Protein AF-A0AAU9XVE3-F1 (afdb_monomer)

Structure (mmCIF, N/CA/C/O backbone):
data_AF-A0AAU9XVE3-F1
#
_entry.id   AF-A0AAU9XVE3-F1
#
loop_
_atom_site.group_PDB
_atom_site.id
_atom_site.type_symbol
_atom_site.label_atom_id
_atom_site.label_alt_id
_atom_site.label_comp_id
_atom_site.label_asym_id
_atom_site.label_entity_id
_atom_site.label_seq_id
_atom_site.pdbx_PDB_ins_code
_atom_site.Cartn_x
_atom_site.Cartn_y
_atom_site.Cartn_z
_atom_site.occupancy
_atom_site.B_iso_or_equiv
_atom_site.auth_seq_id
_atom_site.auth_comp_id
_atom_site.auth_asym_id
_atom_site.auth_atom_id
_atom_site.pdbx_PDB_model_num
ATOM 1 N N . MET A 1 1 ? 11.718 -1.395 -24.123 1.00 57.22 1 MET A N 1
ATOM 2 C CA . MET A 1 1 ? 11.468 -1.596 -22.678 1.00 57.22 1 MET A CA 1
ATOM 3 C C . MET A 1 1 ? 10.750 -2.914 -22.522 1.00 57.22 1 MET A C 1
ATOM 5 O O . MET A 1 1 ? 9.526 -2.940 -22.569 1.00 57.22 1 MET A O 1
ATOM 9 N N . THR A 1 2 ? 11.497 -4.007 -22.438 1.00 72.38 2 THR A N 1
ATOM 10 C CA . THR A 1 2 ? 10.911 -5.343 -22.570 1.00 72.38 2 THR A CA 1
ATOM 11 C C . THR A 1 2 ? 11.444 -6.192 -21.432 1.00 72.38 2 THR A C 1
ATOM 13 O O . THR A 1 2 ? 12.518 -6.771 -21.519 1.00 72.38 2 THR A O 1
ATOM 16 N N . TRP A 1 3 ? 10.727 -6.146 -20.315 1.00 81.38 3 TRP A N 1
ATOM 17 C CA . TRP A 1 3 ? 10.872 -7.096 -19.221 1.00 81.38 3 TRP A CA 1
ATOM 18 C C . TRP A 1 3 ? 9.807 -8.184 -19.384 1.00 81.38 3 TRP A C 1
ATOM 20 O O . TRP A 1 3 ? 8.796 -7.969 -20.063 1.00 81.38 3 TRP A O 1
ATOM 30 N N . ASP A 1 4 ? 10.054 -9.359 -18.810 1.00 86.25 4 ASP A N 1
ATOM 31 C CA . ASP A 1 4 ? 9.178 -10.516 -18.980 1.00 86.25 4 ASP A CA 1
ATOM 32 C C . ASP A 1 4 ? 7.890 -10.365 -18.156 1.00 86.25 4 ASP A C 1
ATOM 34 O O . ASP A 1 4 ? 7.823 -10.646 -16.960 1.00 86.25 4 ASP A O 1
ATOM 38 N N . LYS A 1 5 ? 6.861 -9.864 -18.836 1.00 88.56 5 LYS A N 1
ATOM 39 C CA . LYS A 1 5 ? 5.518 -9.628 -18.303 1.00 88.56 5 LYS A CA 1
ATOM 40 C C . LYS A 1 5 ? 4.752 -10.924 -18.042 1.00 88.56 5 LYS A C 1
ATOM 42 O O . LYS A 1 5 ? 4.027 -11.027 -17.055 1.00 88.56 5 LYS A O 1
ATOM 47 N N . ASN A 1 6 ? 4.906 -11.911 -18.918 1.00 89.12 6 ASN A N 1
ATOM 48 C CA . ASN A 1 6 ? 4.134 -13.150 -18.847 1.00 89.12 6 ASN A CA 1
ATOM 49 C C . ASN A 1 6 ? 4.654 -14.047 -17.722 1.00 89.12 6 ASN A C 1
ATOM 51 O O . ASN A 1 6 ? 3.856 -14.621 -16.976 1.00 89.12 6 ASN A O 1
ATOM 55 N N . GLY A 1 7 ? 5.979 -14.094 -17.548 1.00 89.00 7 GLY A N 1
ATOM 56 C CA . GLY A 1 7 ? 6.598 -14.738 -16.397 1.00 89.00 7 GLY A CA 1
ATOM 57 C C . GLY A 1 7 ? 6.143 -14.097 -15.087 1.00 89.00 7 GLY A C 1
ATOM 58 O O . GLY A 1 7 ? 5.701 -14.816 -14.195 1.00 89.00 7 GLY A O 1
ATOM 59 N N . LEU A 1 8 ? 6.150 -12.757 -15.008 1.00 90.00 8 LEU A N 1
ATOM 60 C CA . LEU A 1 8 ? 5.697 -12.023 -13.821 1.00 90.00 8 LEU A CA 1
ATOM 61 C C . LEU A 1 8 ? 4.271 -12.416 -13.419 1.00 90.00 8 LEU A C 1
ATOM 63 O O . LEU A 1 8 ? 4.002 -12.675 -12.248 1.00 90.00 8 LEU A O 1
ATOM 67 N N . LYS A 1 9 ? 3.353 -12.434 -14.390 1.00 91.38 9 LYS A N 1
ATOM 68 C CA . LYS A 1 9 ? 1.950 -12.778 -14.147 1.00 91.38 9 LYS A CA 1
ATOM 69 C C . LYS A 1 9 ? 1.816 -14.197 -13.596 1.00 91.38 9 LYS A C 1
ATOM 71 O O . LYS A 1 9 ? 1.155 -14.386 -12.581 1.00 91.38 9 LYS A O 1
ATOM 76 N N . SER A 1 10 ? 2.489 -15.153 -14.232 1.00 91.06 10 SER A N 1
ATOM 77 C CA . SER A 1 10 ? 2.418 -16.569 -13.858 1.00 91.06 10 SER A CA 1
ATOM 78 C C . SER A 1 10 ? 2.971 -16.823 -12.450 1.00 91.06 10 SER A C 1
ATOM 80 O O . SER A 1 10 ? 2.376 -17.583 -11.691 1.00 91.06 10 SER A O 1
ATOM 82 N N . GLU A 1 11 ? 4.070 -16.159 -12.066 1.00 90.62 11 GLU A N 1
ATOM 83 C CA . GLU A 1 11 ? 4.618 -16.272 -10.704 1.00 90.62 11 GLU A CA 1
ATOM 84 C C . GLU A 1 11 ? 3.649 -15.695 -9.664 1.00 90.62 11 GLU A C 1
ATOM 86 O O . GLU A 1 11 ? 3.400 -16.323 -8.636 1.00 90.62 11 GLU A O 1
ATOM 91 N N . VAL A 1 12 ? 3.065 -14.522 -9.936 1.00 89.19 12 VAL A N 1
ATOM 92 C CA . VAL A 1 12 ? 2.149 -13.864 -8.994 1.00 89.19 12 VAL A CA 1
ATOM 93 C C . VAL A 1 12 ? 0.837 -14.635 -8.839 1.00 89.19 12 VAL A C 1
ATOM 95 O O . VAL A 1 12 ? 0.326 -14.736 -7.727 1.00 89.19 12 VAL A O 1
ATOM 98 N N . GLU A 1 13 ? 0.292 -15.197 -9.918 1.00 89.12 13 GLU A N 1
ATOM 99 C CA . GLU A 1 13 ? -0.923 -16.024 -9.869 1.00 89.12 13 GLU A CA 1
ATOM 100 C C . GLU A 1 13 ? -0.702 -17.361 -9.148 1.00 89.12 13 GLU A C 1
ATOM 102 O O . GLU A 1 13 ? -1.641 -17.887 -8.551 1.00 89.12 13 GLU A O 1
ATOM 107 N N . GLY A 1 14 ? 0.531 -17.878 -9.155 1.00 87.94 14 GLY A N 1
ATOM 108 C CA . GLY A 1 14 ? 0.914 -19.104 -8.455 1.00 87.94 14 GLY A CA 1
ATOM 109 C C . GLY A 1 14 ? 1.058 -18.960 -6.936 1.00 87.94 14 GLY A C 1
ATOM 110 O O . GLY A 1 14 ? 1.188 -19.968 -6.240 1.00 87.94 14 GLY A O 1
ATOM 111 N N . TYR A 1 15 ? 1.040 -17.741 -6.390 1.00 89.31 15 TYR A N 1
ATOM 112 C CA . TYR A 1 15 ? 1.109 -17.550 -4.944 1.00 89.31 15 TYR A CA 1
ATOM 113 C C . TYR A 1 15 ? -0.200 -17.936 -4.246 1.00 89.31 15 TYR A C 1
ATOM 115 O O . TYR A 1 15 ? -1.301 -17.649 -4.716 1.00 89.31 15 TYR A O 1
ATOM 123 N N . ALA A 1 16 ? -0.063 -18.542 -3.065 1.00 84.88 16 ALA A N 1
ATOM 124 C CA . ALA A 1 16 ? -1.193 -18.860 -2.204 1.00 84.88 16 ALA A CA 1
ATOM 125 C C . ALA A 1 16 ? -1.849 -17.597 -1.619 1.00 84.88 16 ALA A C 1
ATOM 127 O O . ALA A 1 16 ? -1.204 -16.563 -1.407 1.00 84.88 16 ALA A O 1
ATOM 128 N N . ASP A 1 17 ? -3.139 -17.713 -1.312 1.00 83.81 17 ASP A N 1
ATOM 129 C CA . ASP A 1 17 ? -3.915 -16.663 -0.659 1.00 83.81 17 ASP A CA 1
ATOM 130 C C . ASP A 1 17 ? -3.338 -16.283 0.709 1.00 83.81 17 ASP A C 1
ATOM 132 O O . ASP A 1 17 ? -2.887 -17.132 1.476 1.00 83.81 17 ASP A O 1
ATOM 136 N N . GLY A 1 18 ? -3.328 -14.984 1.019 1.00 77.88 18 GLY A N 1
ATOM 137 C CA . GLY A 1 18 ? -2.819 -14.456 2.288 1.00 77.88 18 GLY A CA 1
ATOM 138 C C . GLY A 1 18 ? -1.292 -14.355 2.393 1.00 77.88 18 GLY A C 1
ATOM 139 O O . GLY A 1 18 ? -0.790 -13.752 3.346 1.00 77.88 18 GLY A O 1
ATOM 140 N N . VAL A 1 19 ? -0.532 -14.869 1.418 1.00 83.12 19 VAL A N 1
ATOM 141 C CA . VAL A 1 19 ? 0.928 -14.707 1.380 1.00 83.12 19 VAL A CA 1
ATOM 142 C C . VAL A 1 19 ? 1.284 -13.275 0.981 1.00 83.12 19 VAL A C 1
ATOM 144 O O . VAL A 1 19 ? 0.812 -12.738 -0.020 1.00 83.12 19 VAL A O 1
ATOM 147 N N . LYS A 1 20 ? 2.163 -12.633 1.755 1.00 83.44 20 LYS A N 1
ATOM 148 C CA . LYS A 1 20 ? 2.636 -11.277 1.457 1.00 83.44 20 LYS A CA 1
ATOM 149 C C . LYS A 1 20 ? 3.604 -11.296 0.266 1.00 83.44 20 LYS A C 1
ATOM 151 O O . LYS A 1 20 ? 4.805 -11.485 0.448 1.00 83.44 20 LYS A O 1
ATOM 156 N N . ALA A 1 21 ? 3.097 -11.027 -0.934 1.00 84.75 21 ALA A N 1
ATOM 157 C CA . ALA A 1 21 ? 3.918 -10.884 -2.134 1.00 84.75 21 ALA A CA 1
ATOM 158 C C . ALA A 1 21 ? 4.794 -9.612 -2.079 1.00 84.75 21 ALA A C 1
ATOM 160 O O . ALA A 1 21 ? 4.294 -8.489 -1.954 1.00 84.75 21 ALA A O 1
ATOM 161 N N . ASN A 1 22 ? 6.119 -9.767 -2.183 1.00 90.19 22 ASN A N 1
ATOM 162 C CA . ASN A 1 22 ? 7.066 -8.649 -2.204 1.00 90.19 22 ASN A CA 1
ATOM 163 C C . ASN A 1 22 ? 7.297 -8.140 -3.637 1.00 90.19 22 ASN A C 1
ATOM 165 O O . ASN A 1 22 ? 8.270 -8.506 -4.296 1.00 90.19 22 ASN A O 1
ATOM 169 N N . LEU A 1 23 ? 6.420 -7.251 -4.111 1.00 89.38 23 LEU A N 1
ATOM 170 C CA . LEU A 1 23 ? 6.459 -6.728 -5.486 1.00 89.38 23 LEU A CA 1
ATOM 171 C C . LEU A 1 23 ? 7.791 -6.048 -5.854 1.00 89.38 23 LEU A C 1
ATOM 173 O O . LEU A 1 23 ? 8.222 -6.117 -7.001 1.00 89.38 23 LEU A O 1
ATOM 177 N N . SER A 1 24 ? 8.483 -5.431 -4.892 1.00 90.06 24 SER A N 1
ATOM 178 C CA . SER A 1 24 ? 9.790 -4.796 -5.126 1.00 90.06 24 SER A CA 1
ATOM 179 C C . SER A 1 24 ? 10.920 -5.803 -5.343 1.00 90.06 24 SER A C 1
ATOM 181 O O . SER A 1 24 ? 11.918 -5.502 -5.996 1.00 90.06 24 SER A O 1
ATOM 183 N N . GLU A 1 25 ? 10.817 -6.993 -4.760 1.00 90.44 25 GLU A N 1
ATOM 184 C CA . GLU A 1 25 ? 11.768 -8.074 -5.013 1.00 90.44 25 GLU A CA 1
ATOM 185 C C . GLU A 1 25 ? 11.484 -8.749 -6.349 1.00 90.44 25 GLU A C 1
ATOM 187 O O . GLU A 1 25 ? 12.400 -8.948 -7.145 1.00 90.44 25 GLU A O 1
ATOM 192 N N . ILE A 1 26 ? 10.209 -8.990 -6.640 1.00 91.06 26 ILE A N 1
ATOM 193 C CA . ILE A 1 26 ? 9.770 -9.531 -7.922 1.00 91.06 26 ILE A CA 1
ATOM 194 C C . ILE A 1 26 ? 10.210 -8.598 -9.067 1.00 91.06 26 ILE A C 1
ATOM 196 O O . ILE A 1 26 ? 10.832 -9.038 -10.031 1.00 91.06 26 ILE A O 1
ATOM 200 N N . ALA A 1 27 ? 10.034 -7.282 -8.920 1.00 90.50 27 ALA A N 1
ATOM 201 C CA . ALA A 1 27 ? 10.507 -6.299 -9.897 1.00 90.50 27 ALA A CA 1
ATOM 202 C C . ALA A 1 27 ? 12.027 -6.360 -10.155 1.00 90.50 27 ALA A C 1
ATOM 204 O O . ALA A 1 27 ? 12.476 -6.087 -11.271 1.00 90.50 27 ALA A O 1
ATOM 205 N N . ARG A 1 28 ? 12.824 -6.737 -9.144 1.00 90.12 28 ARG A N 1
ATOM 206 C CA . ARG A 1 28 ? 14.274 -6.947 -9.289 1.00 90.12 28 ARG A CA 1
ATOM 207 C C . ARG A 1 28 ? 14.587 -8.225 -10.063 1.00 90.12 28 ARG A C 1
ATOM 209 O O . ARG A 1 28 ? 15.443 -8.182 -10.942 1.00 90.12 28 ARG A O 1
ATO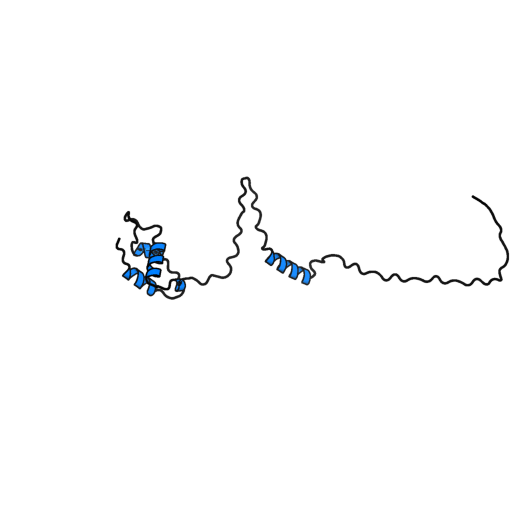M 216 N N . ARG A 1 29 ? 13.874 -9.324 -9.789 1.00 90.81 29 ARG A N 1
ATOM 217 C CA . ARG A 1 29 ? 14.030 -10.607 -10.502 1.00 90.81 29 ARG A CA 1
ATOM 218 C C . ARG A 1 29 ? 13.708 -10.471 -11.990 1.00 90.81 29 ARG A C 1
ATOM 220 O O . ARG A 1 29 ? 14.507 -10.877 -12.828 1.00 90.81 29 ARG A O 1
ATOM 227 N N . TYR A 1 30 ? 12.609 -9.791 -12.311 1.00 90.00 30 TYR A N 1
ATOM 228 C CA . TYR A 1 30 ? 12.169 -9.553 -13.690 1.00 90.00 30 TYR A CA 1
ATOM 229 C C . TYR A 1 30 ? 12.862 -8.372 -14.383 1.00 90.00 30 TYR A C 1
ATOM 231 O O . TYR A 1 30 ? 12.493 -8.017 -15.501 1.00 90.00 30 TYR A O 1
ATOM 239 N N . LYS A 1 31 ? 13.881 -7.766 -13.753 1.00 89.50 31 LYS A N 1
ATOM 240 C CA . LYS A 1 31 ? 14.682 -6.664 -14.313 1.00 89.50 31 LYS A CA 1
ATOM 241 C C . LYS A 1 31 ? 13.811 -5.521 -14.859 1.00 89.50 31 LYS A C 1
ATOM 243 O O . LYS A 1 31 ? 13.998 -5.065 -15.986 1.00 89.50 31 LYS A O 1
ATOM 248 N N . ILE A 1 32 ? 12.859 -5.040 -14.058 1.00 89.06 32 ILE A N 1
ATOM 249 C CA . ILE A 1 32 ? 12.055 -3.865 -14.416 1.00 89.06 32 ILE A CA 1
ATOM 250 C C . ILE A 1 32 ? 12.955 -2.626 -14.346 1.00 89.06 32 ILE A C 1
ATOM 252 O O . ILE A 1 32 ? 13.357 -2.191 -13.262 1.00 89.06 32 ILE A O 1
ATOM 256 N N . THR A 1 33 ? 13.293 -2.070 -15.509 1.00 89.62 33 THR A N 1
ATOM 257 C CA . THR A 1 33 ? 14.264 -0.979 -15.639 1.00 89.62 33 THR A CA 1
ATOM 258 C C . THR A 1 33 ? 13.634 0.354 -16.029 1.00 89.62 33 THR A C 1
ATOM 260 O O . THR A 1 33 ? 12.579 0.436 -16.659 1.00 89.62 33 THR A O 1
ATOM 263 N N . ASN A 1 34 ? 14.313 1.432 -15.641 1.00 87.94 34 ASN A N 1
ATOM 264 C CA . ASN A 1 34 ? 14.023 2.793 -16.081 1.00 87.94 34 ASN A CA 1
ATOM 265 C C . ASN A 1 34 ? 14.624 3.068 -17.462 1.00 87.94 34 ASN A C 1
ATOM 267 O O . ASN A 1 34 ? 15.443 2.301 -17.958 1.00 87.94 34 ASN A O 1
ATOM 271 N N . ARG A 1 35 ? 14.293 4.225 -18.061 1.00 84.88 35 ARG A N 1
ATOM 272 C CA . ARG A 1 35 ? 14.834 4.680 -19.366 1.00 84.88 35 ARG A CA 1
ATOM 273 C C . ARG A 1 35 ? 16.366 4.635 -19.465 1.00 84.88 35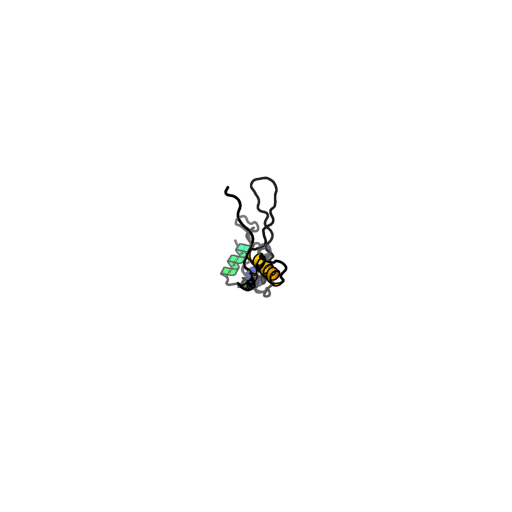 ARG A C 1
ATOM 275 O O . ARG A 1 35 ? 16.888 4.524 -20.562 1.00 84.88 35 ARG A O 1
ATOM 282 N N . LYS A 1 36 ? 17.058 4.690 -18.324 1.00 83.75 36 LYS A N 1
ATOM 283 C CA . LYS A 1 36 ? 18.521 4.624 -18.197 1.00 83.75 36 LYS A CA 1
ATOM 284 C C . LYS A 1 36 ? 19.094 3.196 -18.140 1.00 83.75 36 LYS A C 1
ATOM 286 O O . LYS A 1 36 ? 20.300 3.048 -18.036 1.00 83.75 36 LYS A O 1
ATOM 291 N N . GLY A 1 37 ? 18.260 2.154 -18.157 1.00 83.00 37 GLY A N 1
ATOM 292 C CA . GLY A 1 37 ? 18.691 0.751 -18.060 1.00 83.00 37 GLY A CA 1
ATOM 293 C C . GLY A 1 37 ? 18.955 0.244 -16.636 1.00 83.00 37 GLY A C 1
ATOM 294 O O . GLY A 1 37 ? 19.192 -0.942 -16.445 1.00 83.00 37 GLY A O 1
ATOM 295 N N . GLU A 1 38 ? 18.865 1.108 -15.625 1.00 86.69 38 GLU A N 1
ATOM 296 C CA . GLU A 1 38 ? 18.977 0.740 -14.208 1.00 86.69 38 GLU A CA 1
ATOM 297 C C . GLU A 1 38 ? 17.665 0.161 -13.662 1.00 86.69 38 GLU A C 1
ATOM 299 O O . GLU A 1 38 ? 16.582 0.516 -14.140 1.00 86.69 38 GLU A O 1
ATOM 304 N N . ILE A 1 39 ? 17.747 -0.666 -12.612 1.00 85.88 39 ILE A N 1
ATOM 305 C CA . ILE A 1 39 ? 16.572 -1.166 -11.882 1.00 85.88 39 ILE A CA 1
ATO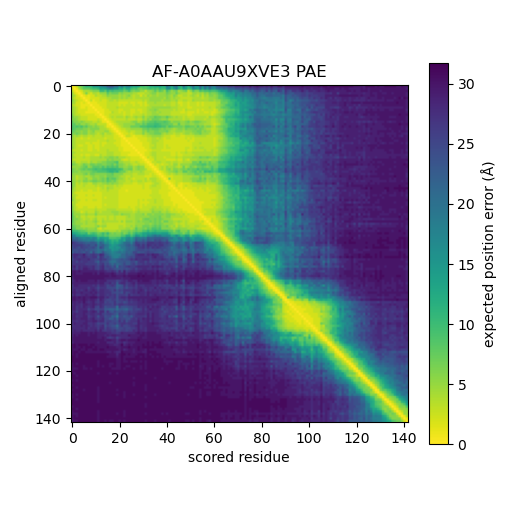M 306 C C . ILE A 1 39 ? 15.763 0.022 -11.358 1.00 85.88 39 ILE A C 1
ATOM 308 O O . ILE A 1 39 ? 16.276 0.893 -10.650 1.00 85.88 39 ILE A O 1
ATOM 312 N N . ALA A 1 40 ? 14.476 0.051 -11.691 1.00 87.75 40 ALA A N 1
ATOM 313 C CA . ALA A 1 40 ? 13.605 1.135 -11.282 1.00 87.75 40 ALA A CA 1
ATOM 314 C C . ALA A 1 40 ? 13.424 1.137 -9.756 1.00 87.75 40 ALA A C 1
ATOM 316 O O . ALA A 1 40 ? 12.955 0.158 -9.175 1.00 87.75 40 ALA A O 1
ATOM 317 N N . LYS A 1 41 ? 13.706 2.276 -9.104 1.00 88.88 41 LYS A N 1
ATOM 318 C CA . LYS A 1 41 ? 13.392 2.483 -7.674 1.00 88.88 41 LYS A CA 1
ATOM 319 C C . LYS A 1 41 ? 11.903 2.261 -7.382 1.00 88.88 41 LYS A C 1
ATOM 321 O O . LYS A 1 41 ? 11.552 1.709 -6.345 1.00 88.88 41 LYS A O 1
ATOM 326 N N . ASN A 1 42 ? 11.053 2.610 -8.348 1.00 91.06 42 ASN A N 1
ATOM 327 C CA . ASN A 1 42 ? 9.603 2.430 -8.294 1.00 91.06 42 ASN A CA 1
ATOM 328 C C . ASN A 1 42 ? 9.152 1.133 -8.996 1.00 91.06 42 ASN A C 1
ATOM 330 O O . ASN A 1 42 ? 7.987 0.999 -9.357 1.00 91.06 42 ASN A O 1
ATOM 334 N N . GLY A 1 43 ? 10.053 0.167 -9.216 1.00 90.00 43 GLY A N 1
ATOM 335 C CA . GLY A 1 43 ? 9.758 -1.053 -9.976 1.00 90.00 43 GLY A CA 1
ATOM 336 C C . GLY A 1 43 ? 8.598 -1.866 -9.400 1.00 90.00 43 GLY A C 1
ATOM 337 O O . GLY A 1 43 ? 7.792 -2.397 -10.157 1.00 90.00 43 GLY A O 1
ATOM 338 N N . GLY A 1 44 ? 8.456 -1.894 -8.070 1.00 91.12 44 GLY A N 1
ATOM 339 C CA . GLY A 1 44 ? 7.321 -2.546 -7.412 1.00 91.12 44 GLY A CA 1
ATOM 340 C C . GLY A 1 44 ? 5.972 -1.892 -7.739 1.00 91.12 44 GLY A C 1
ATOM 341 O O . GLY A 1 44 ? 4.997 -2.604 -7.951 1.00 91.12 44 GLY A O 1
ATOM 342 N N . GLN A 1 45 ? 5.920 -0.559 -7.849 1.00 91.69 45 GLN A N 1
ATOM 343 C CA . GLN A 1 45 ? 4.702 0.166 -8.242 1.00 91.69 45 GLN A CA 1
ATOM 344 C C . GLN A 1 45 ? 4.356 -0.086 -9.710 1.00 91.69 45 GLN A C 1
ATOM 346 O O . GLN A 1 45 ? 3.204 -0.346 -10.028 1.00 91.69 45 GLN A O 1
ATOM 351 N N . ILE A 1 46 ? 5.359 -0.101 -10.590 1.00 91.44 46 ILE A N 1
ATOM 352 C CA . ILE A 1 46 ? 5.166 -0.401 -12.016 1.00 91.44 46 ILE A CA 1
ATOM 353 C C . ILE A 1 46 ? 4.620 -1.825 -12.199 1.00 91.44 46 ILE A C 1
ATOM 355 O O . ILE A 1 46 ? 3.681 -2.039 -12.964 1.00 91.44 46 ILE A O 1
ATOM 359 N N . ALA A 1 47 ? 5.184 -2.801 -11.478 1.00 90.81 47 ALA A N 1
ATOM 360 C CA . ALA A 1 47 ? 4.683 -4.174 -11.476 1.00 90.81 47 ALA A CA 1
ATOM 361 C C . ALA A 1 47 ? 3.236 -4.236 -10.967 1.00 90.81 47 ALA A C 1
ATOM 363 O O . ALA A 1 47 ? 2.400 -4.903 -11.570 1.00 90.81 47 ALA A O 1
ATOM 364 N N . GLN A 1 48 ? 2.930 -3.505 -9.893 1.00 92.00 48 GLN A N 1
ATOM 365 C CA . GLN A 1 48 ? 1.591 -3.427 -9.318 1.00 92.00 48 GLN A CA 1
ATOM 366 C C . GLN A 1 48 ? 0.565 -2.865 -10.309 1.00 92.00 48 GLN A C 1
ATOM 368 O O . GLN A 1 48 ? -0.459 -3.499 -10.547 1.00 92.00 48 GLN A O 1
ATOM 373 N N . GLU A 1 49 ? 0.833 -1.698 -10.895 1.00 92.88 49 GLU A N 1
ATOM 374 C CA . GLU A 1 49 ? -0.045 -1.055 -11.879 1.00 92.88 49 GLU A CA 1
ATOM 375 C C . GLU A 1 49 ? -0.282 -1.959 -13.088 1.00 92.88 49 GLU A C 1
ATOM 377 O O . GLU A 1 49 ? -1.413 -2.108 -13.555 1.00 92.88 49 GLU A O 1
ATOM 382 N N . TRP A 1 50 ? 0.771 -2.627 -13.561 1.00 92.44 50 TRP A N 1
ATOM 383 C CA . TRP A 1 50 ? 0.649 -3.553 -14.673 1.00 92.44 50 TRP A CA 1
ATOM 384 C C . TRP A 1 50 ? -0.198 -4.780 -14.312 1.00 92.44 50 TRP A C 1
ATOM 386 O O . TRP A 1 50 ? -1.092 -5.137 -15.074 1.00 92.44 50 TRP A O 1
ATOM 396 N N . LEU A 1 51 ? -0.002 -5.389 -13.141 1.00 92.06 51 LEU A N 1
ATOM 397 C CA . LEU A 1 51 ? -0.815 -6.525 -12.688 1.00 92.06 51 LEU A CA 1
ATOM 398 C C . LEU A 1 51 ? -2.296 -6.145 -12.524 1.00 92.06 51 LEU A C 1
ATOM 400 O O . LEU A 1 51 ? -3.172 -6.921 -12.904 1.00 92.06 51 LEU A O 1
ATOM 404 N N . ILE A 1 52 ? -2.580 -4.927 -12.048 1.00 92.56 52 ILE A N 1
ATOM 405 C CA . ILE A 1 52 ? -3.944 -4.379 -11.985 1.00 92.56 52 ILE A CA 1
ATOM 406 C C . ILE A 1 52 ? -4.536 -4.246 -13.395 1.00 92.56 52 ILE A C 1
ATOM 408 O O . ILE A 1 52 ? -5.683 -4.630 -13.609 1.00 92.56 52 ILE A O 1
ATOM 412 N N . SER A 1 53 ? -3.750 -3.781 -14.374 1.00 92.44 53 SER A N 1
ATOM 413 C CA . SER A 1 53 ? -4.195 -3.689 -15.776 1.00 92.44 53 SER A CA 1
ATOM 414 C C . SER A 1 53 ? -4.535 -5.050 -16.398 1.00 92.44 53 SER A C 1
ATOM 416 O O . SER A 1 53 ? -5.323 -5.115 -17.333 1.00 92.44 53 SER A O 1
ATOM 418 N N . GLN A 1 54 ? -3.944 -6.135 -15.884 1.00 91.56 54 GLN A N 1
ATOM 419 C CA . GLN A 1 54 ? -4.207 -7.516 -16.306 1.00 91.56 54 GLN A CA 1
ATOM 420 C C . GLN A 1 54 ? -5.316 -8.201 -15.489 1.00 91.56 54 GLN A C 1
ATOM 422 O O . GLN A 1 54 ? -5.481 -9.416 -15.594 1.00 91.56 54 GLN A O 1
ATOM 427 N N . CYS A 1 55 ? -6.054 -7.442 -14.671 1.00 88.31 55 CYS A N 1
ATOM 428 C CA . CYS A 1 55 ? -7.126 -7.923 -13.796 1.00 88.31 55 CYS A CA 1
ATOM 429 C C . CYS A 1 55 ? -6.682 -8.949 -12.732 1.00 88.31 55 CYS A C 1
ATOM 431 O O . CYS A 1 55 ? -7.503 -9.722 -12.238 1.00 88.31 55 CYS A O 1
ATOM 433 N N . VAL A 1 56 ? -5.406 -8.947 -12.329 1.00 88.62 56 VAL A N 1
ATOM 434 C CA . VAL A 1 56 ? -4.916 -9.813 -11.244 1.00 88.62 56 VAL A CA 1
ATOM 435 C C . VAL A 1 56 ? -5.393 -9.267 -9.896 1.00 88.62 56 VAL A C 1
ATOM 437 O O . VAL A 1 56 ? -5.148 -8.108 -9.549 1.00 88.62 56 VAL A O 1
ATOM 440 N N . ASN A 1 57 ? -6.058 -10.105 -9.096 1.00 87.19 57 ASN A N 1
ATOM 441 C CA . ASN A 1 57 ? -6.572 -9.703 -7.788 1.00 87.19 57 ASN A CA 1
ATOM 442 C C . ASN A 1 57 ? -5.454 -9.643 -6.730 1.00 87.19 57 ASN A C 1
ATOM 444 O O . ASN A 1 57 ? -5.200 -10.603 -6.005 1.00 87.19 57 ASN A O 1
ATOM 448 N N . LEU A 1 58 ? -4.820 -8.475 -6.603 1.00 85.88 58 LEU A N 1
ATOM 449 C CA . LEU A 1 58 ? -3.772 -8.217 -5.608 1.00 85.88 58 LEU A CA 1
ATOM 450 C C . LEU A 1 58 ? -4.296 -8.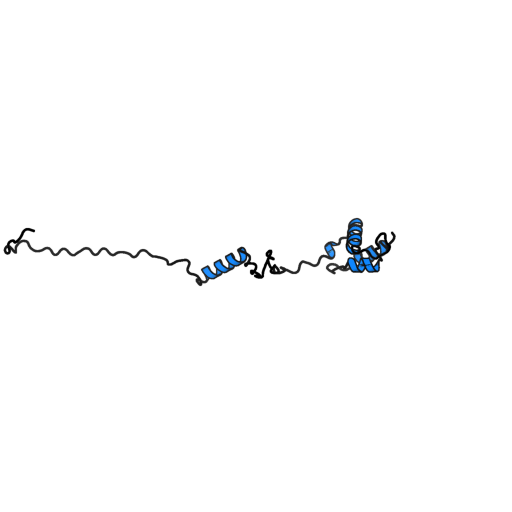098 -4.168 1.00 85.88 58 LEU A C 1
ATOM 452 O O . LEU A 1 58 ? -3.509 -8.118 -3.220 1.00 85.88 58 LEU A O 1
ATOM 456 N N . HIS A 1 59 ? -5.613 -7.972 -3.975 1.00 84.50 59 HIS A N 1
ATOM 457 C CA . HIS A 1 59 ? -6.207 -7.882 -2.641 1.00 84.50 59 HIS A CA 1
ATOM 458 C C . HIS A 1 59 ? -6.051 -9.191 -1.854 1.00 84.50 59 HIS A C 1
ATOM 460 O O . HIS A 1 59 ? -6.029 -9.162 -0.625 1.00 84.50 59 HIS A O 1
ATOM 466 N N . ARG A 1 60 ? -5.864 -10.312 -2.564 1.00 86.81 60 ARG A N 1
ATOM 467 C CA . ARG A 1 60 ? -5.572 -11.649 -2.022 1.00 86.81 60 ARG A CA 1
ATOM 468 C C . ARG A 1 60 ? -4.301 -11.691 -1.168 1.00 86.81 60 ARG A C 1
ATOM 470 O O . ARG A 1 60 ? -4.209 -12.476 -0.232 1.00 86.81 60 ARG A O 1
ATOM 477 N N . PHE A 1 61 ? -3.340 -10.813 -1.459 1.00 84.31 61 PHE A N 1
ATOM 478 C CA . PHE A 1 61 ? -2.049 -10.739 -0.764 1.00 84.31 61 PHE A CA 1
ATOM 479 C C . PHE A 1 61 ? -2.027 -9.719 0.378 1.00 84.31 61 PHE A C 1
ATOM 481 O O . PHE A 1 61 ? -1.001 -9.550 1.047 1.00 84.31 61 PHE A O 1
ATOM 488 N N . LYS A 1 62 ? -3.128 -8.987 0.607 1.00 79.38 62 LYS A N 1
ATOM 489 C CA . LYS A 1 62 ? -3.210 -8.096 1.764 1.00 79.38 62 LYS A CA 1
ATOM 490 C C . LYS A 1 62 ? -3.285 -8.957 3.018 1.00 79.38 62 LYS A C 1
ATOM 492 O O . LYS A 1 62 ? -4.267 -9.659 3.236 1.00 79.38 62 LYS A O 1
ATOM 497 N N . ARG A 1 63 ? -2.257 -8.862 3.865 1.00 68.69 63 ARG A N 1
ATOM 498 C CA . ARG A 1 63 ? -2.316 -9.403 5.226 1.00 68.69 63 ARG A CA 1
ATOM 499 C C . ARG A 1 63 ? -3.554 -8.806 5.897 1.00 68.69 63 ARG A C 1
ATOM 501 O O . ARG A 1 63 ? -3.716 -7.582 5.858 1.00 68.69 63 ARG A O 1
ATOM 508 N N . ALA A 1 64 ? -4.401 -9.649 6.490 1.00 66.69 64 ALA A N 1
ATOM 509 C CA . ALA A 1 64 ? -5.421 -9.177 7.418 1.00 66.69 64 ALA A CA 1
ATOM 510 C C . ALA A 1 64 ? -4.713 -8.248 8.409 1.00 66.69 64 ALA A C 1
ATOM 512 O O . ALA A 1 64 ? -3.653 -8.610 8.928 1.00 66.69 64 ALA A O 1
ATOM 513 N N . ALA A 1 65 ? -5.195 -7.012 8.545 1.00 61.28 65 ALA A N 1
ATOM 514 C CA . ALA A 1 65 ? -4.567 -6.051 9.434 1.00 61.28 65 ALA A CA 1
ATOM 515 C C . ALA A 1 65 ? -4.480 -6.712 10.812 1.00 61.28 65 ALA A C 1
ATOM 517 O O . ALA A 1 65 ? -5.512 -7.035 11.395 1.00 61.28 65 ALA A O 1
ATOM 518 N N . GLU A 1 66 ? -3.262 -6.986 11.287 1.00 58.97 66 GLU A N 1
ATOM 519 C CA . GLU A 1 66 ? -3.076 -7.348 12.683 1.00 58.97 66 GLU A CA 1
ATOM 520 C C . GLU A 1 66 ? -3.672 -6.203 13.491 1.00 58.97 66 GLU A C 1
ATOM 522 O O . GLU A 1 66 ? -3.220 -5.057 13.391 1.00 58.97 66 GLU A O 1
ATOM 527 N N . VAL A 1 67 ? -4.779 -6.561 14.139 1.00 57.44 67 VAL A N 1
ATOM 528 C CA . VAL A 1 67 ? -5.460 -5.943 15.269 1.00 57.44 67 VAL A CA 1
ATOM 529 C C . VAL A 1 67 ? -4.665 -4.776 15.845 1.00 57.44 67 VAL A C 1
ATOM 531 O O . VAL A 1 67 ? -3.521 -4.940 16.257 1.00 57.44 67 VAL A O 1
ATOM 534 N N . GLU A 1 68 ? -5.300 -3.602 15.832 1.00 55.62 68 GLU A N 1
ATOM 535 C CA . GLU A 1 68 ? -4.941 -2.427 16.628 1.00 55.62 68 GLU A CA 1
ATOM 536 C C . GLU A 1 68 ? -3.437 -2.197 16.787 1.00 55.62 68 GLU A C 1
ATOM 538 O O . GLU A 1 68 ? -2.833 -2.448 17.832 1.00 55.62 68 GLU A O 1
ATOM 543 N N . ARG A 1 69 ? -2.806 -1.622 15.757 1.00 57.25 69 ARG A N 1
ATOM 544 C CA . ARG A 1 69 ? -1.535 -0.939 16.000 1.00 57.25 69 ARG A CA 1
ATOM 545 C C . ARG A 1 69 ? -1.794 0.161 17.021 1.00 57.25 69 ARG A C 1
ATOM 547 O O . ARG A 1 69 ? -2.327 1.210 16.665 1.00 57.25 69 ARG A O 1
ATOM 554 N N . GLN A 1 70 ? -1.385 -0.099 18.261 1.00 59.22 70 GLN A N 1
ATOM 555 C CA . GLN A 1 70 ? -1.337 0.873 19.344 1.00 59.22 70 GLN A CA 1
ATOM 556 C C . GLN A 1 70 ? -0.809 2.203 18.786 1.00 59.22 70 GLN A C 1
ATOM 558 O O . GLN A 1 70 ? 0.252 2.209 18.139 1.00 59.22 70 GLN A O 1
ATOM 563 N N . PRO A 1 71 ? -1.547 3.315 18.952 1.00 58.97 71 PRO A N 1
ATOM 564 C CA . PRO A 1 71 ? -1.133 4.602 18.423 1.00 58.97 71 PRO A CA 1
ATOM 565 C C . PRO A 1 71 ? 0.263 4.931 18.953 1.00 58.97 71 PRO A C 1
ATOM 567 O O . PRO A 1 71 ? 0.489 5.140 20.142 1.00 58.97 71 PRO A O 1
ATOM 570 N N . ARG A 1 72 ? 1.248 4.935 18.050 1.00 57.12 72 ARG A N 1
ATOM 571 C CA . ARG A 1 72 ? 2.639 5.196 18.416 1.00 57.12 72 ARG A CA 1
ATOM 572 C C . ARG A 1 72 ? 2.757 6.664 18.820 1.00 57.12 72 ARG A C 1
ATOM 574 O O . ARG A 1 72 ? 2.560 7.544 17.982 1.00 57.12 72 ARG A O 1
ATOM 581 N N . ARG A 1 73 ? 3.098 6.912 20.088 1.00 56.91 73 ARG A N 1
ATOM 582 C CA . ARG A 1 73 ? 3.318 8.246 20.670 1.00 56.91 73 ARG A CA 1
ATOM 583 C C . ARG A 1 73 ? 4.193 9.098 19.742 1.00 56.91 73 ARG A C 1
ATOM 585 O O . ARG A 1 73 ? 5.365 8.785 19.521 1.00 56.91 73 ARG A O 1
ATOM 592 N N . LYS A 1 74 ? 3.623 10.166 19.177 1.00 60.97 74 LYS A N 1
ATOM 593 C CA . LYS A 1 74 ? 4.365 11.147 18.374 1.00 60.97 74 LYS A CA 1
ATOM 594 C C . LYS A 1 74 ? 4.846 12.255 19.302 1.00 60.97 74 LYS A C 1
ATOM 596 O O . LYS A 1 74 ? 4.044 12.886 19.981 1.00 60.97 74 LYS A O 1
ATOM 601 N N . LYS A 1 75 ? 6.157 12.503 19.318 1.00 59.75 75 LYS A N 1
ATOM 602 C CA . LYS A 1 75 ? 6.714 13.698 19.961 1.00 59.75 75 LYS A CA 1
ATOM 603 C C . LYS A 1 75 ? 6.317 14.913 19.120 1.00 59.75 75 LYS A C 1
ATOM 605 O O . LYS A 1 75 ? 6.658 14.960 17.936 1.00 59.75 75 LYS A O 1
ATOM 610 N N . LEU A 1 76 ? 5.604 15.870 19.708 1.00 57.47 76 LEU A N 1
ATOM 611 C CA . LEU A 1 76 ? 5.427 17.193 19.111 1.00 57.47 76 LEU A CA 1
ATOM 612 C C . LEU A 1 76 ? 6.804 17.868 19.066 1.00 57.47 76 LEU A C 1
ATOM 614 O O . LEU A 1 76 ? 7.474 17.982 20.089 1.00 57.47 76 LEU A O 1
ATOM 618 N N . LYS A 1 77 ? 7.261 18.247 17.871 1.00 61.03 77 LYS A N 1
ATOM 619 C CA . LYS A 1 77 ? 8.503 19.006 17.700 1.00 61.03 77 LYS A CA 1
ATOM 620 C C . LYS A 1 77 ? 8.147 20.491 17.731 1.00 61.03 77 LYS A C 1
ATOM 622 O O . LYS A 1 77 ? 7.565 20.985 16.772 1.00 61.03 77 LYS A O 1
ATOM 627 N N . GLY A 1 78 ? 8.453 21.171 18.833 1.00 57.72 78 GLY A N 1
ATOM 628 C CA . GLY A 1 78 ? 8.420 22.635 18.898 1.00 57.72 78 GLY A CA 1
ATOM 629 C C . GLY A 1 78 ? 9.609 23.256 18.155 1.00 57.72 78 GLY A C 1
ATOM 630 O O . GLY A 1 78 ? 10.625 22.592 17.944 1.00 57.72 78 GLY A O 1
ATOM 631 N N . LEU A 1 79 ? 9.491 24.533 17.779 1.00 60.16 79 LEU A N 1
ATOM 632 C CA . LEU A 1 79 ? 10.521 25.348 17.106 1.00 60.16 79 LEU A CA 1
ATOM 633 C C . LEU A 1 79 ? 11.693 25.764 18.029 1.00 60.16 79 LEU A C 1
ATOM 635 O O . LEU A 1 79 ? 12.333 26.784 17.802 1.00 60.16 79 LEU A O 1
ATOM 639 N N . GLY A 1 80 ? 11.995 24.983 19.066 1.00 56.41 80 GLY A N 1
ATOM 640 C CA . GLY A 1 80 ? 13.101 25.245 19.985 1.00 56.41 80 GLY A CA 1
ATOM 641 C C . GLY A 1 80 ? 12.984 24.444 21.281 1.00 56.41 80 GLY A C 1
ATOM 642 O O . GLY A 1 80 ? 11.907 24.379 21.862 1.00 56.41 80 GLY A O 1
ATOM 643 N N . GLY A 1 81 ? 14.091 23.827 21.704 1.00 61.62 81 GLY A N 1
ATOM 644 C CA . GLY A 1 81 ? 14.374 23.478 23.104 1.00 61.62 81 GLY A CA 1
ATOM 645 C C . GLY A 1 81 ? 13.362 22.605 23.860 1.00 61.62 81 GLY A C 1
ATOM 646 O O . GLY A 1 81 ? 12.629 23.092 24.707 1.00 61.62 81 GLY A O 1
ATOM 647 N N . GLU A 1 82 ? 13.404 21.297 23.601 1.00 64.69 82 GLU A N 1
ATOM 648 C CA . GLU A 1 82 ? 13.458 20.253 24.644 1.00 64.69 82 GLU A CA 1
ATOM 649 C C . GLU A 1 82 ? 12.380 20.169 25.742 1.00 64.69 82 GLU A C 1
ATOM 651 O O . GLU A 1 82 ? 12.727 20.071 26.910 1.00 64.69 82 GLU A O 1
ATOM 656 N N . ILE A 1 83 ? 11.097 19.973 25.414 1.00 56.25 83 ILE A N 1
ATOM 657 C CA . ILE A 1 83 ? 10.262 19.087 26.257 1.00 56.25 83 ILE A CA 1
ATOM 658 C C . ILE A 1 83 ? 9.341 18.236 25.377 1.00 56.25 83 ILE A C 1
ATOM 660 O O . ILE A 1 83 ? 8.460 18.725 24.674 1.00 56.25 83 ILE A O 1
ATOM 664 N N . SER A 1 84 ? 9.539 16.916 25.417 1.00 55.06 84 SER A N 1
ATOM 665 C CA . SER A 1 84 ? 8.653 15.945 24.769 1.00 55.06 84 SER A CA 1
ATOM 666 C C . SER A 1 84 ? 7.416 15.716 25.638 1.00 55.06 84 SER A C 1
ATOM 668 O O . SER A 1 84 ? 7.398 14.786 26.447 1.00 55.06 84 SER A O 1
ATOM 670 N N . ILE A 1 85 ? 6.361 16.504 25.442 1.00 58.25 85 ILE A N 1
ATOM 671 C CA . ILE A 1 85 ? 5.089 16.300 26.148 1.00 58.25 85 ILE A CA 1
ATOM 672 C C . ILE A 1 85 ? 4.499 14.930 25.744 1.00 58.25 85 ILE A C 1
ATOM 674 O O . ILE A 1 85 ? 4.511 14.578 24.557 1.00 58.25 85 ILE A O 1
ATOM 678 N N . PRO A 1 86 ? 4.046 14.090 26.695 1.00 58.16 86 PRO A N 1
ATOM 679 C CA . PRO A 1 86 ? 3.273 12.900 26.370 1.00 58.16 86 PRO A CA 1
ATOM 680 C C . PRO A 1 86 ? 2.050 13.236 25.529 1.00 58.16 86 PRO A C 1
ATOM 682 O O . PRO A 1 86 ? 1.348 14.195 25.821 1.00 58.16 86 PRO A O 1
ATOM 685 N N . THR A 1 87 ? 1.778 12.434 24.497 1.00 56.88 87 THR A N 1
ATOM 686 C CA . THR A 1 87 ? 0.453 12.462 23.876 1.00 56.88 87 THR A CA 1
ATOM 687 C C . THR A 1 87 ? -0.541 12.048 24.964 1.00 56.88 87 THR A C 1
ATOM 689 O O . THR A 1 87 ? -0.342 10.969 25.528 1.00 56.88 87 THR A O 1
ATOM 692 N N . PRO A 1 88 ? -1.529 12.890 25.313 1.00 61.66 88 PRO A N 1
ATOM 693 C CA . PRO A 1 88 ? -2.530 12.526 26.306 1.00 61.66 88 PRO A CA 1
ATOM 694 C C . PRO A 1 88 ? -3.297 11.286 25.836 1.00 61.66 88 PRO A C 1
ATOM 696 O O . PRO A 1 88 ? -3.392 11.027 24.631 1.00 61.66 88 PRO A O 1
ATOM 699 N N . GLU A 1 89 ? -3.810 10.507 26.789 1.00 62.00 89 GLU A N 1
ATOM 700 C CA . GLU A 1 89 ? -4.715 9.398 26.486 1.00 62.00 89 GLU A CA 1
ATOM 701 C C . GLU A 1 89 ? -5.879 9.906 25.622 1.00 62.00 89 GLU A C 1
ATOM 703 O O . GLU A 1 89 ? -6.338 11.041 25.774 1.00 62.00 89 GLU A O 1
ATOM 708 N N . ILE A 1 90 ? -6.325 9.081 24.669 1.00 68.44 90 ILE A N 1
ATOM 709 C CA . ILE A 1 90 ? -7.477 9.407 23.823 1.00 68.44 90 ILE A CA 1
ATOM 710 C C . ILE A 1 90 ? -8.649 9.712 24.760 1.00 68.44 90 ILE A C 1
ATOM 712 O O . ILE A 1 90 ? -8.961 8.897 25.626 1.00 68.44 90 ILE A O 1
ATOM 716 N N . ASN A 1 91 ? -9.283 10.879 24.586 1.00 70.06 91 ASN A N 1
ATOM 717 C CA . ASN A 1 91 ? -10.345 11.375 25.472 1.00 70.06 91 ASN A CA 1
ATOM 718 C C . ASN A 1 91 ? -11.424 10.323 25.770 1.00 70.06 91 ASN A C 1
ATOM 720 O O . ASN A 1 91 ? -11.994 10.322 26.856 1.00 70.06 91 ASN A O 1
ATOM 724 N N . ASP A 1 92 ? -11.704 9.435 24.820 1.00 74.88 92 ASP A N 1
ATOM 725 C CA . ASP A 1 92 ? -12.720 8.398 24.973 1.00 74.88 92 ASP A CA 1
ATOM 726 C C . ASP A 1 92 ? -12.276 7.271 25.918 1.00 74.88 92 ASP A C 1
ATOM 728 O O . ASP A 1 92 ? -13.048 6.886 26.792 1.00 74.88 92 ASP A O 1
ATOM 732 N N . ALA A 1 93 ? -11.009 6.847 25.862 1.00 75.81 93 ALA A N 1
ATOM 733 C CA . ALA A 1 93 ? -10.453 5.878 26.810 1.00 75.81 93 ALA A CA 1
ATOM 734 C C . ALA A 1 93 ? -10.401 6.446 28.241 1.00 75.81 93 ALA A C 1
ATOM 736 O O . ALA A 1 93 ? -10.706 5.747 29.208 1.00 75.81 93 ALA A O 1
ATOM 737 N N . LEU A 1 94 ? -10.091 7.742 28.378 1.00 76.81 94 LEU A N 1
ATOM 738 C CA . LEU A 1 94 ? -10.105 8.429 29.6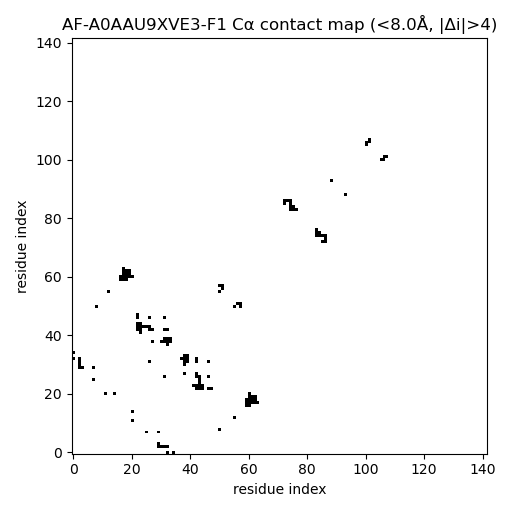72 1.00 76.81 94 LEU A CA 1
ATOM 739 C C . LEU A 1 94 ? -11.527 8.515 30.252 1.00 76.81 94 LEU A C 1
ATOM 741 O O . LEU A 1 94 ? -11.721 8.298 31.447 1.00 76.81 94 LEU A O 1
ATOM 745 N N . LYS A 1 95 ? -12.535 8.789 29.412 1.00 78.38 95 LYS A N 1
ATOM 746 C CA . LYS A 1 95 ? -13.950 8.798 29.824 1.00 78.38 95 LYS A CA 1
ATOM 747 C C . LYS A 1 95 ? -14.414 7.429 30.305 1.00 78.38 95 LYS A C 1
ATOM 749 O O . LYS A 1 95 ? -15.150 7.359 31.284 1.00 78.38 95 LYS A O 1
ATOM 754 N N . GLU A 1 96 ? -14.033 6.358 29.617 1.00 81.38 96 GLU A N 1
ATOM 755 C CA . GLU A 1 96 ? -14.401 4.995 30.012 1.00 81.38 96 GLU A CA 1
ATOM 756 C C . GLU A 1 96 ? -13.759 4.605 31.342 1.00 81.38 96 GLU A C 1
ATOM 758 O O . GLU A 1 96 ? -14.457 4.135 32.240 1.00 81.38 96 GLU A O 1
ATOM 763 N N . LYS A 1 97 ? -12.469 4.909 31.517 1.00 81.38 97 LYS A N 1
ATOM 764 C CA . LYS A 1 97 ? -11.765 4.681 32.781 1.00 81.38 97 LYS A CA 1
ATOM 765 C C . LYS A 1 97 ? -12.394 5.460 33.940 1.00 81.38 97 LYS A C 1
ATOM 767 O O . LYS A 1 97 ? -12.671 4.875 34.980 1.00 81.38 97 LYS A O 1
ATOM 772 N N . LEU A 1 98 ? -12.707 6.743 33.744 1.00 79.62 98 LEU A N 1
ATOM 773 C CA . LEU A 1 98 ? -13.369 7.563 34.766 1.00 79.62 98 LEU A CA 1
ATOM 774 C C . LEU A 1 98 ? -14.767 7.043 35.124 1.00 79.62 98 LEU A C 1
ATOM 776 O O . LEU A 1 98 ? -15.134 7.051 36.295 1.00 79.62 98 LEU A O 1
ATOM 780 N N . LYS A 1 99 ? -15.546 6.558 34.148 1.00 81.19 99 LYS A N 1
ATOM 781 C CA . LYS A 1 99 ? -16.856 5.941 34.420 1.00 81.19 99 LYS A CA 1
ATOM 782 C C . LYS A 1 99 ? -16.728 4.708 35.314 1.00 81.19 99 LYS A C 1
ATOM 784 O O . LYS A 1 99 ? -17.509 4.584 36.253 1.00 81.19 99 LYS A O 1
ATOM 789 N N . LEU A 1 100 ? -15.754 3.838 35.042 1.00 81.69 100 LEU A N 1
ATOM 790 C CA . LEU A 1 100 ? -15.490 2.650 35.859 1.00 81.69 100 LEU A CA 1
ATOM 791 C C . LEU A 1 100 ? -15.067 3.039 37.282 1.00 81.69 100 LEU A C 1
ATOM 793 O O . LEU A 1 100 ? -15.645 2.549 38.244 1.00 81.69 100 LEU A O 1
ATOM 797 N N . GLN A 1 101 ? -14.163 4.009 37.429 1.00 77.62 101 GLN A N 1
ATOM 798 C CA . GLN A 1 101 ? -13.688 4.447 38.748 1.00 77.62 101 GLN A CA 1
ATOM 799 C C . GLN A 1 101 ? -14.764 5.173 39.580 1.00 77.62 101 GLN A C 1
ATOM 801 O O . GLN A 1 101 ? -14.780 5.072 40.807 1.00 77.62 101 GLN A O 1
ATOM 806 N N . ILE A 1 102 ? -15.709 5.873 38.937 1.00 76.88 102 ILE A N 1
ATOM 807 C CA . ILE A 1 102 ? -16.896 6.433 39.610 1.00 76.88 102 ILE A CA 1
ATOM 808 C C . ILE A 1 102 ? -17.841 5.309 40.066 1.00 76.88 102 ILE A C 1
ATOM 810 O O . ILE A 1 102 ? -18.386 5.376 41.168 1.00 76.88 102 ILE A O 1
ATOM 814 N N . GLN A 1 103 ? -18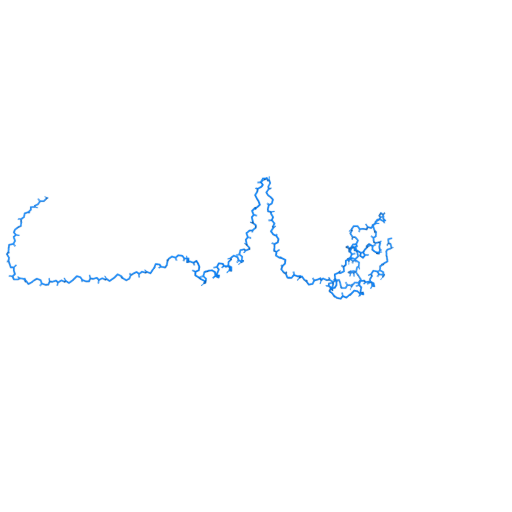.033 4.264 39.252 1.00 73.88 103 GLN A N 1
ATOM 815 C CA . GLN A 1 103 ? -18.847 3.096 39.622 1.00 73.88 103 GLN A CA 1
ATOM 816 C C . GLN A 1 103 ? -18.239 2.316 40.792 1.00 73.88 103 GLN A C 1
ATOM 818 O O . GLN A 1 103 ? -18.965 1.890 41.689 1.00 73.88 103 GLN A O 1
ATOM 823 N N . GLU A 1 104 ? -16.914 2.197 40.821 1.00 80.62 104 GLU A N 1
ATOM 824 C CA . GLU A 1 104 ? -16.145 1.570 41.900 1.00 80.62 104 GLU A CA 1
ATOM 825 C C . GLU A 1 104 ? -16.073 2.438 43.173 1.00 80.62 104 GLU A C 1
ATOM 827 O O . GLU A 1 104 ? -15.516 2.007 44.181 1.00 80.62 104 GLU A O 1
ATOM 832 N N . ARG A 1 105 ? -16.685 3.637 43.162 1.00 67.19 105 ARG A N 1
ATOM 833 C CA . ARG A 1 105 ? -16.667 4.641 44.244 1.00 67.19 105 ARG A CA 1
ATOM 834 C C . ARG A 1 105 ? -15.261 5.072 44.672 1.00 67.19 105 ARG A C 1
ATOM 836 O O . ARG A 1 105 ? -15.091 5.594 45.771 1.00 67.19 105 ARG A O 1
ATOM 843 N N . GLU A 1 106 ? -14.268 4.907 43.802 1.00 66.50 106 GLU A N 1
ATOM 844 C CA . GLU A 1 106 ? -12.901 5.372 44.053 1.00 66.50 106 GLU A CA 1
ATOM 845 C C . GLU A 1 106 ? -12.836 6.912 44.052 1.00 66.50 106 GLU A C 1
ATOM 847 O O . GLU A 1 106 ? -12.047 7.508 44.782 1.00 66.50 106 GLU A O 1
ATOM 852 N N . PHE A 1 107 ? -13.733 7.568 43.302 1.00 63.03 107 PHE A N 1
ATOM 853 C CA . PHE A 1 107 ? -13.912 9.020 43.313 1.00 63.03 107 PHE A CA 1
ATOM 854 C C . PHE A 1 107 ? -15.334 9.410 43.725 1.00 63.03 107 PHE A C 1
ATOM 856 O O . PHE A 1 107 ? -16.303 9.141 43.013 1.00 63.03 107 PHE A O 1
ATOM 863 N N . THR A 1 108 ? -15.465 10.113 44.847 1.00 62.91 108 THR A N 1
ATOM 864 C CA . THR A 1 108 ? -16.687 10.826 45.232 1.00 62.91 108 THR A CA 1
ATOM 865 C C . THR A 1 108 ? -16.715 12.186 44.542 1.00 62.91 108 THR A C 1
ATOM 867 O O . THR A 1 108 ? -15.949 13.093 44.870 1.00 62.91 108 THR A O 1
ATOM 870 N N . VAL A 1 109 ? -17.598 12.348 43.556 1.00 59.41 109 VAL A N 1
ATOM 871 C CA . VAL A 1 109 ? -17.847 13.658 42.942 1.00 59.41 109 VAL A CA 1
ATOM 872 C C . VAL A 1 109 ? -18.755 14.459 43.883 1.00 59.41 109 VAL A C 1
ATOM 874 O O . VAL A 1 109 ? -19.976 14.400 43.775 1.00 59.41 109 VAL A O 1
ATOM 877 N N . GLY A 1 110 ? -18.133 15.185 44.817 1.00 62.69 110 GLY A N 1
ATOM 878 C CA . GLY A 1 110 ? -18.801 16.031 45.813 1.00 62.69 110 GLY A CA 1
ATOM 879 C C . GLY A 1 110 ? -19.273 15.291 47.072 1.00 62.69 110 GLY A C 1
ATOM 880 O O . GLY A 1 110 ? -19.361 14.064 47.104 1.00 62.69 110 GLY A O 1
ATOM 881 N N . GLU A 1 111 ? -19.574 16.059 48.122 1.00 61.31 111 GLU A N 1
ATOM 882 C CA . GLU A 1 111 ? -20.260 15.573 49.324 1.00 61.31 111 GLU A CA 1
ATOM 883 C C . GLU A 1 111 ? -21.777 15.703 49.133 1.00 61.31 111 GLU A C 1
ATOM 885 O O . GLU A 1 111 ? -22.277 16.755 48.726 1.00 61.31 111 GLU A O 1
ATOM 890 N N . LEU A 1 112 ? -22.529 14.637 49.425 1.00 55.75 112 LEU A N 1
ATOM 891 C CA . LEU A 1 112 ? -23.987 14.707 49.475 1.00 55.75 112 LEU A CA 1
ATOM 892 C C . LEU A 1 112 ? -24.395 15.455 50.752 1.00 55.75 112 LEU A C 1
ATOM 894 O O . LEU A 1 112 ? -24.438 14.864 51.829 1.00 55.75 112 LEU A O 1
ATOM 898 N N . ILE A 1 113 ? -24.710 16.745 50.636 1.00 58.25 113 ILE A N 1
ATOM 899 C CA . ILE A 1 113 ? -25.320 17.505 51.732 1.00 58.25 113 ILE A CA 1
ATOM 900 C C . ILE A 1 113 ? -26.798 17.106 51.799 1.00 58.25 113 ILE A C 1
ATOM 902 O O . ILE A 1 113 ? -27.618 17.571 51.008 1.00 58.25 113 ILE A O 1
ATOM 906 N N . VAL A 1 114 ? -27.135 16.208 52.724 1.00 64.50 114 VAL A N 1
ATOM 907 C CA . VAL A 1 114 ? -28.529 15.895 53.060 1.00 64.50 114 VAL A CA 1
ATOM 908 C C . VAL A 1 114 ? -29.054 17.014 53.970 1.00 64.50 114 VAL A C 1
ATOM 910 O O . VAL A 1 114 ? -28.390 17.323 54.963 1.00 64.50 114 VAL A O 1
ATOM 913 N N . PRO A 1 115 ? -30.206 17.645 53.676 1.00 58.97 115 PRO A N 1
ATOM 914 C CA . PRO A 1 115 ? -30.799 18.600 54.602 1.00 58.97 115 PRO A CA 1
ATOM 915 C C . PRO A 1 115 ? -31.185 17.877 55.896 1.00 58.97 115 PRO A C 1
ATOM 917 O O . PRO A 1 115 ? -31.955 16.920 55.869 1.00 58.97 115 PRO A O 1
ATOM 920 N N . GLY A 1 116 ? -30.616 18.314 57.021 1.00 54.91 116 GLY A N 1
ATOM 921 C CA . GLY A 1 116 ? -30.985 17.810 58.341 1.00 54.91 116 GLY A CA 1
ATOM 922 C C . GLY A 1 116 ? -32.399 18.254 58.705 1.00 54.91 116 GLY A C 1
ATOM 923 O O . GLY A 1 116 ? -32.753 19.418 58.509 1.00 54.91 116 GLY A O 1
ATOM 924 N N . GLU A 1 117 ? -33.206 17.339 59.237 1.00 58.50 117 GLU A N 1
ATOM 925 C CA . GLU A 1 117 ? -34.502 17.687 59.813 1.00 58.50 117 GLU A CA 1
ATOM 926 C C . GLU A 1 117 ? -34.266 18.518 61.078 1.00 58.50 117 GLU A C 1
ATOM 928 O O . GLU A 1 117 ? -33.690 18.049 62.059 1.00 58.50 117 GLU A O 1
ATOM 933 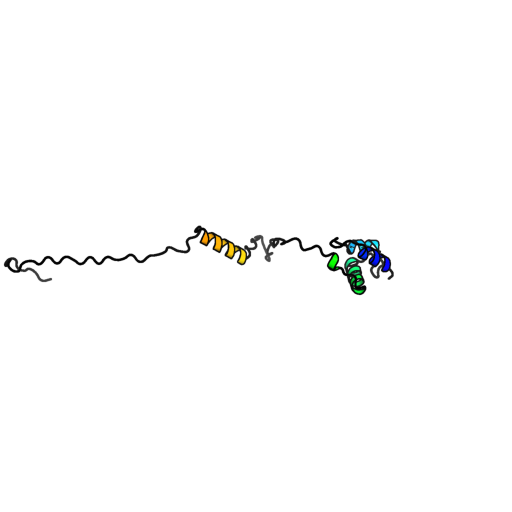N N . VAL A 1 118 ? -34.674 19.786 61.038 1.00 60.06 118 VAL A N 1
ATOM 934 C CA . VAL A 1 118 ? -34.679 20.646 62.220 1.00 60.06 118 VAL A CA 1
ATOM 935 C C . VAL A 1 118 ? -35.947 20.318 62.997 1.00 60.06 118 VAL A C 1
ATOM 937 O O . VAL A 1 118 ? -37.039 20.735 62.611 1.00 60.06 118 VAL A O 1
ATOM 940 N N . THR A 1 119 ? -35.821 19.558 64.083 1.00 51.72 119 THR A N 1
ATOM 941 C CA . THR A 1 119 ? -36.920 19.359 65.029 1.00 51.72 119 THR A CA 1
ATOM 942 C C . THR A 1 119 ? -37.225 20.699 65.690 1.00 51.72 119 THR A C 1
ATOM 944 O O . THR A 1 119 ? -36.414 21.234 66.446 1.00 51.72 119 THR A O 1
ATOM 947 N N . GLN A 1 120 ? -38.387 21.271 65.378 1.00 57.22 120 GLN A N 1
ATOM 948 C CA . GLN A 1 120 ? -38.907 22.412 66.121 1.00 57.22 120 GLN A CA 1
ATOM 949 C C . GLN A 1 120 ? -39.295 21.906 67.511 1.00 57.22 120 GLN A C 1
ATOM 951 O O . GLN A 1 120 ? -40.219 21.109 67.646 1.00 57.22 120 GLN A O 1
ATOM 956 N N . VAL A 1 121 ? -38.544 22.312 68.532 1.00 57.25 121 VAL A N 1
ATOM 957 C CA . VAL A 1 121 ? -38.928 22.083 69.926 1.00 57.25 121 VAL A CA 1
ATOM 958 C C . VAL A 1 121 ? -39.912 23.193 70.285 1.00 57.25 121 VAL A C 1
ATOM 960 O O . VAL A 1 121 ? -39.520 24.357 70.371 1.00 57.25 121 VAL A O 1
ATOM 963 N N . GLU A 1 122 ? -41.193 22.854 70.421 1.00 58.75 122 GLU A N 1
ATOM 964 C CA . GLU A 1 122 ? -42.184 23.764 70.998 1.00 58.75 122 GLU A CA 1
ATOM 965 C C . GLU A 1 122 ? -41.803 24.022 72.465 1.00 58.75 122 GLU A C 1
ATOM 967 O O . GLU A 1 122 ? -41.543 23.064 73.195 1.00 58.75 122 GLU A O 1
ATOM 972 N N . PRO A 1 123 ? -41.695 25.284 72.916 1.00 57.41 123 PRO A N 1
ATOM 973 C CA . PRO A 1 123 ? -41.438 25.551 74.320 1.00 57.41 123 PRO A CA 1
ATOM 974 C C . PRO A 1 123 ? -42.699 25.240 75.131 1.00 57.41 123 PRO A C 1
ATOM 976 O O . PRO A 1 123 ? -43.762 25.807 74.873 1.00 57.41 123 PRO A O 1
ATOM 979 N N . ASP A 1 124 ? -42.560 24.371 76.131 1.00 50.50 124 ASP A N 1
ATOM 980 C CA . ASP A 1 124 ? -43.589 24.122 77.137 1.00 50.50 124 ASP A CA 1
ATOM 981 C C . ASP A 1 124 ? -43.917 25.441 77.856 1.00 50.50 124 ASP A C 1
ATOM 983 O O . ASP A 1 124 ? -43.100 26.007 78.585 1.00 50.50 124 ASP A O 1
ATOM 987 N N . ILE A 1 125 ? -45.117 25.971 77.617 1.00 54.22 125 ILE A N 1
ATOM 988 C CA . ILE A 1 125 ? -45.633 27.132 78.341 1.00 54.22 125 ILE A CA 1
ATOM 989 C C . ILE A 1 125 ? -46.164 26.618 79.680 1.00 54.22 125 ILE A C 1
ATOM 991 O O . ILE A 1 125 ? -47.269 26.080 79.755 1.00 54.22 125 ILE A O 1
ATOM 995 N N . GLU A 1 126 ? -45.386 26.789 80.748 1.00 52.12 126 GLU A N 1
ATOM 996 C CA . GLU A 1 126 ? -45.900 26.647 8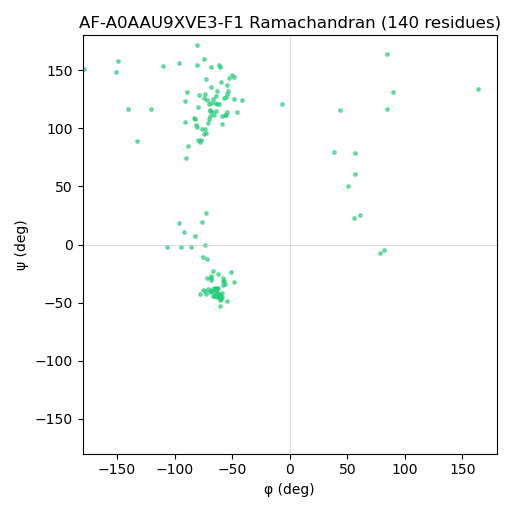2.110 1.00 52.12 126 GLU A CA 1
ATOM 997 C C . GLU A 1 126 ? -46.964 27.731 82.359 1.00 52.12 126 GLU A C 1
ATOM 999 O O . GLU A 1 126 ? -46.689 28.933 82.349 1.00 52.12 126 GLU A O 1
ATOM 1004 N N . ILE A 1 127 ? -48.211 27.302 82.562 1.00 49.28 127 ILE A N 1
ATOM 1005 C CA . ILE A 1 127 ? -49.310 28.165 82.995 1.00 49.28 127 ILE A CA 1
ATOM 1006 C C . ILE A 1 127 ? -49.048 28.529 84.461 1.00 49.28 127 ILE A C 1
ATOM 1008 O O . ILE A 1 127 ? -49.241 27.709 85.355 1.00 49.28 127 ILE A O 1
ATOM 1012 N N . ILE A 1 128 ? -48.595 29.757 84.708 1.00 48.59 128 ILE A N 1
ATOM 1013 C CA . ILE A 1 128 ? -48.474 30.313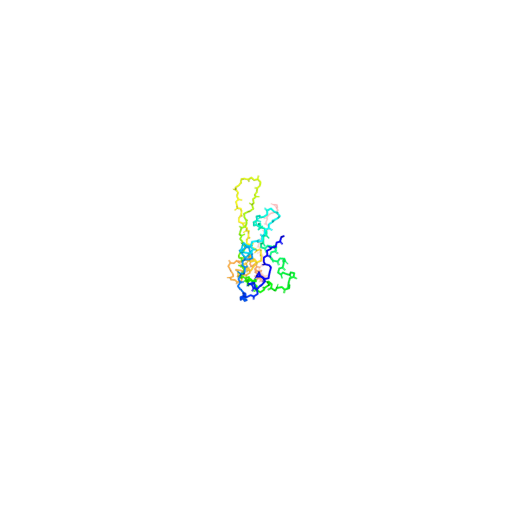 86.059 1.00 48.59 128 ILE A CA 1
ATOM 1014 C C . ILE A 1 128 ? -49.869 30.775 86.508 1.00 48.59 128 ILE A C 1
ATOM 1016 O O . ILE A 1 128 ? -50.472 31.649 85.882 1.00 48.59 128 ILE A O 1
ATOM 1020 N N . ASP A 1 129 ? -50.380 30.182 87.591 1.00 45.28 129 ASP A N 1
ATOM 1021 C CA . ASP A 1 129 ? -51.662 30.526 88.215 1.00 45.28 129 ASP A CA 1
ATOM 1022 C C . ASP A 1 129 ? -51.759 32.033 88.551 1.00 45.28 129 ASP A C 1
ATOM 1024 O O . ASP A 1 129 ? -50.870 32.579 89.213 1.00 45.28 129 ASP A O 1
ATOM 1028 N N . PRO A 1 130 ? -52.864 32.727 88.209 1.00 50.56 130 PRO A N 1
ATOM 1029 C CA . PRO A 1 130 ? -52.998 34.181 88.373 1.00 50.56 130 PRO A CA 1
ATOM 1030 C C . PRO A 1 130 ? -53.248 34.650 89.823 1.00 50.56 130 PRO A C 1
ATOM 1032 O O . PRO A 1 130 ? -53.718 35.765 90.040 1.00 50.56 130 PRO A O 1
ATOM 1035 N N . THR A 1 131 ? -52.938 33.831 90.834 1.00 51.12 131 THR A N 1
ATOM 1036 C CA . THR A 1 131 ? -53.277 34.116 92.245 1.00 51.12 131 THR A CA 1
ATOM 1037 C C . THR A 1 131 ? -52.080 34.531 93.108 1.00 51.12 131 THR A C 1
ATOM 1039 O O . THR A 1 131 ? -52.258 34.891 94.271 1.00 51.12 131 THR A O 1
ATOM 1042 N N . ALA A 1 132 ? -50.863 34.559 92.559 1.00 45.66 132 ALA A N 1
ATOM 1043 C CA . ALA A 1 132 ? -49.697 35.128 93.235 1.00 45.66 132 ALA A CA 1
ATOM 1044 C C . ALA A 1 132 ? -49.571 36.618 92.897 1.00 45.66 132 ALA A C 1
ATOM 1046 O O . ALA A 1 132 ? -48.756 37.057 92.089 1.00 45.66 132 ALA A O 1
ATOM 1047 N N . ALA A 1 133 ? -50.447 37.399 93.514 1.00 41.69 133 ALA A N 1
ATOM 1048 C CA . ALA A 1 133 ? -50.277 38.829 93.597 1.00 41.69 133 ALA A CA 1
ATOM 1049 C C . ALA A 1 133 ? -48.985 39.184 94.365 1.00 41.69 133 ALA A C 1
ATOM 1051 O O . ALA A 1 133 ? -48.587 38.502 95.308 1.00 41.69 133 ALA A O 1
ATOM 1052 N N . VAL A 1 134 ? -48.490 40.379 94.039 1.00 41.44 134 VAL A N 1
ATOM 1053 C CA . VAL A 1 134 ? -47.686 41.281 94.875 1.00 41.44 134 VAL A CA 1
ATOM 1054 C C . VAL A 1 134 ? -46.155 41.105 94.830 1.00 41.44 134 VAL A C 1
ATOM 1056 O O . VAL A 1 134 ? -45.619 40.031 95.063 1.00 41.44 134 VAL A O 1
ATOM 1059 N N . PHE A 1 135 ? -45.491 42.261 94.654 1.00 37.56 135 PHE A N 1
ATOM 1060 C CA . PHE A 1 135 ? -44.066 42.571 94.877 1.00 37.56 135 PHE A CA 1
ATOM 1061 C C . PHE A 1 135 ? -43.134 42.208 93.693 1.00 37.56 135 PHE A C 1
ATOM 1063 O O . PHE A 1 135 ? -43.014 41.053 93.333 1.00 37.56 135 PHE A O 1
ATOM 1070 N N . PHE A 1 136 ? -42.438 43.113 92.992 1.00 39.78 136 PHE A N 1
ATOM 1071 C CA . PHE A 1 136 ? -41.797 44.369 93.390 1.00 39.78 136 PHE A CA 1
ATOM 1072 C C . PHE A 1 136 ? -41.744 45.394 92.234 1.00 39.78 136 PHE A C 1
ATOM 1074 O O . PHE A 1 136 ? -41.618 45.053 91.062 1.00 39.78 136 PHE A O 1
ATOM 1081 N N . PHE A 1 137 ? -41.819 46.664 92.634 1.00 34.94 137 PHE A N 1
ATOM 1082 C CA . PHE A 1 137 ? -41.604 47.904 91.880 1.00 34.94 137 PHE A CA 1
ATOM 1083 C C . PHE A 1 137 ? -40.300 47.913 91.049 1.00 34.94 137 PHE A C 1
ATOM 1085 O O . PHE A 1 137 ? -39.312 47.308 91.449 1.00 34.94 137 PHE A O 1
ATOM 1092 N N . SER A 1 138 ? -40.313 48.540 89.859 1.00 35.78 138 SER A N 1
ATOM 1093 C CA . SER A 1 138 ? -39.660 49.840 89.548 1.00 35.78 138 SER A CA 1
ATOM 1094 C C . SER A 1 138 ? -38.246 49.962 90.125 1.00 35.78 138 SER A C 1
ATOM 1096 O O . SER A 1 138 ? -38.080 49.901 91.336 1.00 35.78 138 SER A O 1
ATOM 1098 N N . THR A 1 139 ? -37.201 50.071 89.301 1.00 41.81 139 THR A N 1
ATOM 1099 C CA . THR A 1 139 ? -36.569 51.339 88.855 1.00 41.81 139 THR A CA 1
ATOM 1100 C C . THR A 1 139 ? -35.421 50.980 87.874 1.00 41.81 139 THR A C 1
ATOM 1102 O O . THR A 1 139 ? -34.848 49.913 88.049 1.00 41.81 139 THR A O 1
ATOM 1105 N N . MET A 1 140 ? -34.949 51.724 86.865 1.00 36.44 140 MET A N 1
ATOM 1106 C CA . MET A 1 140 ? -35.035 53.124 86.439 1.00 36.44 140 MET A CA 1
ATOM 1107 C C . MET A 1 140 ? -34.940 53.195 84.899 1.00 36.44 140 MET A C 1
ATOM 1109 O O . MET A 1 140 ? -34.392 52.306 84.255 1.00 36.44 140 MET A O 1
ATOM 1113 N N . ASN A 1 141 ? -35.446 54.302 84.356 1.00 41.66 141 ASN A N 1
ATOM 1114 C CA . ASN A 1 141 ? -35.149 54.845 83.031 1.00 41.66 141 ASN A CA 1
ATOM 1115 C C . ASN A 1 141 ? -33.639 54.964 82.731 1.00 41.66 141 ASN A C 1
ATOM 1117 O O . ASN A 1 141 ? -32.900 55.417 83.604 1.00 41.66 141 ASN A O 1
ATOM 1121 N N . ILE A 1 142 ? -33.316 54.750 81.443 1.00 39.03 142 ILE A N 1
ATOM 1122 C CA . ILE A 1 142 ? -32.054 54.994 80.700 1.00 39.03 142 ILE A CA 1
ATOM 1123 C C . ILE A 1 142 ? -30.897 54.054 81.045 1.00 39.03 142 ILE A C 1
ATOM 1125 O O . ILE A 1 142 ? -30.376 54.113 82.177 1.00 39.03 142 ILE A O 1
#

Secondary structure (DSSP, 8-state):
----HHHHHHHHHTSPTT----HHHHHHHTT-B-TTSSBPTTHHHHHHHHHHHTT--GGGG-----S------PPP--SSS---PPPPPPHHHHHHHHHHHHHTTSS--S---PPP-------------TT-----------

Organism: NCBI:txid46732

Mean predicted aligned error: 19.92 Å

Radius of gyration: 43.84 Å; Cα contacts (8 Å, |Δi|>4): 75; chains: 1; bounding box: 72×74×118 Å

Foldseek 3Di:
DDFPLVVLLVVVVPDDFQAQDDLLVSLVVRQVDDPVSHRDPCSSVVSVVVCVVVVNPPVRNDHPPPPDPDPDFDFDDDPDDDDRDTDDDDVVVVVVVVVVCVVVVVDDPDDPPDDDDDPDDDDPDDDDDPPPDDDDDDDDDD

Sequence (142 aa):
MTWDKNGLKSEVEGYADGVKANLSEIARRYKITNRKGEIAKNGGQIAQEWLISQCVNLHRFKRAAEVERQPRRKKLKGLGGEISIPTPEINDALKEKLKLQIQEREFTVGELIVPGEVTQVEPDIEIIDPTAAVFFFSTMNI

pLDDT: mean 71.59, std 16.9, range [34.94, 92.88]

Solvent-accessible surface area (backbone atoms only — not comparable to full-atom values): 9568 Å² total; per-residue (Å²): 142,87,52,60,60,67,61,51,51,54,57,62,69,69,53,64,80,51,46,74,74,59,46,57,57,51,22,58,76,44,54,34,53,40,101,84,70,45,73,33,93,60,20,26,56,55,50,47,54,50,41,51,75,70,70,51,74,66,71,49,31,52,61,76,77,73,75,80,75,71,83,74,79,61,68,66,82,68,102,63,85,92,69,75,61,75,67,72,77,57,68,67,62,52,51,52,52,50,52,52,38,46,72,71,58,77,50,74,92,67,80,87,82,72,86,76,85,78,79,82,78,79,79,86,79,79,83,76,72,94,78,77,73,84,89,80,81,88,87,79,87,134